Protein AF-J9EMZ3-F1 (afdb_monomer)

Nearest PDB structures (foldseek):
  4rfl-assembly2_D  TM=5.315E-01  e=2.109E+00  Methanocaldococcus jannaschii DSM 2661
  4rfl-assembly1_B  TM=5.191E-01  e=2.780E+00  Methanocaldococcus jannaschii DSM 2661
  4rgv-assembly1_A  TM=5.379E-01  e=4.206E+00  Methanocaldococcus jannaschii DSM 2661

Structure (mmCIF, N/CA/C/O backbone):
data_AF-J9EMZ3-F1
#
_entry.id   AF-J9EMZ3-F1
#
loop_
_atom_site.group_PDB
_atom_site.id
_atom_site.type_symbol
_atom_site.label_atom_id
_atom_site.label_alt_id
_atom_site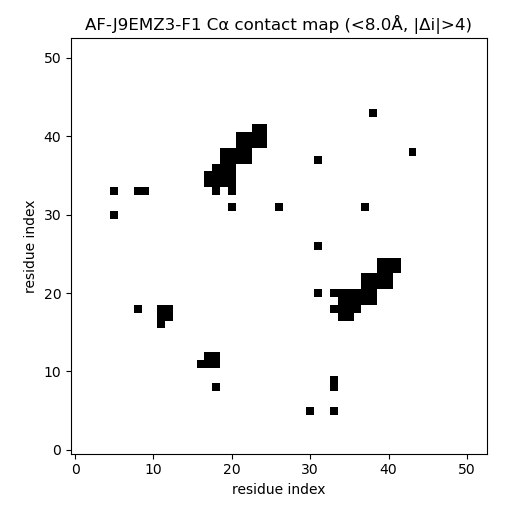.label_comp_id
_atom_site.label_asym_id
_atom_site.label_entity_id
_atom_site.label_seq_id
_atom_site.pdbx_PDB_ins_code
_atom_site.Cartn_x
_atom_site.Cartn_y
_atom_site.Cartn_z
_atom_site.occupancy
_atom_site.B_iso_or_equiv
_atom_site.auth_seq_id
_atom_site.auth_comp_id
_atom_site.auth_asym_id
_atom_site.auth_atom_id
_atom_site.pdbx_PDB_model_num
ATOM 1 N N . ALA A 1 1 ? -7.316 14.906 -8.355 1.00 45.16 1 ALA A N 1
ATOM 2 C CA . ALA A 1 1 ? -7.932 14.384 -7.120 1.00 45.16 1 ALA A CA 1
ATOM 3 C C . ALA A 1 1 ? -6.851 13.656 -6.331 1.00 45.16 1 ALA A C 1
ATOM 5 O O . ALA A 1 1 ? -6.225 12.774 -6.900 1.00 45.16 1 ALA A O 1
ATOM 6 N N . SER A 1 2 ? -6.571 14.060 -5.089 1.00 50.22 2 SER A N 1
ATOM 7 C CA . SER A 1 2 ? -5.680 13.297 -4.204 1.00 50.22 2 SER A CA 1
ATOM 8 C C . SER A 1 2 ? -6.523 12.206 -3.553 1.00 50.22 2 SER A C 1
ATOM 10 O O . SER A 1 2 ? -7.398 12.504 -2.740 1.00 50.22 2 SER A O 1
ATOM 12 N N . ALA A 1 3 ? -6.365 10.963 -3.997 1.00 60.66 3 ALA A N 1
ATOM 13 C CA . ALA A 1 3 ? -7.055 9.843 -3.380 1.00 60.66 3 ALA A CA 1
ATOM 14 C C . ALA A 1 3 ? -6.378 9.550 -2.033 1.00 60.66 3 ALA A C 1
ATOM 16 O O . ALA A 1 3 ? -5.260 9.046 -1.982 1.00 60.66 3 ALA A O 1
ATOM 17 N N . ALA A 1 4 ? -7.045 9.891 -0.930 1.00 73.38 4 ALA A N 1
ATOM 18 C CA . ALA A 1 4 ? -6.601 9.488 0.397 1.00 73.38 4 ALA A CA 1
ATOM 19 C C . ALA A 1 4 ? -6.921 7.997 0.581 1.00 73.38 4 ALA A C 1
ATOM 21 O O . ALA A 1 4 ? -8.022 7.631 0.989 1.00 73.38 4 ALA A O 1
ATOM 22 N N . TYR A 1 5 ? -5.970 7.126 0.244 1.00 80.25 5 TYR A N 1
ATOM 23 C CA . TYR A 1 5 ? -6.133 5.673 0.381 1.00 80.25 5 TYR A CA 1
ATOM 24 C C . TYR A 1 5 ? -6.156 5.210 1.847 1.00 80.25 5 TYR A C 1
ATOM 26 O O . TYR A 1 5 ? -6.740 4.173 2.157 1.00 80.25 5 TYR A O 1
ATOM 34 N N . GLY A 1 6 ? -5.593 6.002 2.765 1.00 86.44 6 GLY A N 1
ATOM 35 C CA . GLY A 1 6 ? -5.449 5.650 4.179 1.00 86.44 6 GLY A CA 1
ATOM 36 C C . GLY A 1 6 ? -6.741 5.197 4.874 1.00 86.44 6 GLY A C 1
ATOM 37 O O . GLY A 1 6 ? -6.747 4.111 5.458 1.00 86.44 6 GLY A O 1
ATOM 38 N N . PRO A 1 7 ? -7.859 5.947 4.794 1.00 90.75 7 PRO A N 1
ATOM 39 C CA . PRO A 1 7 ? -9.135 5.525 5.375 1.00 90.75 7 PRO A CA 1
ATOM 40 C C . PRO A 1 7 ? -9.661 4.187 4.838 1.00 90.75 7 PRO A C 1
ATOM 42 O O . PRO A 1 7 ? -10.166 3.372 5.611 1.00 90.75 7 PRO A O 1
ATOM 45 N N . VAL A 1 8 ? -9.527 3.937 3.532 1.00 90.38 8 VAL A N 1
ATOM 46 C CA . VAL A 1 8 ? -10.008 2.697 2.901 1.00 90.38 8 VAL A CA 1
ATOM 47 C C . VAL A 1 8 ? -9.151 1.511 3.332 1.00 90.38 8 VAL A C 1
ATOM 49 O O . VAL A 1 8 ? -9.690 0.511 3.807 1.00 90.38 8 VAL A O 1
ATOM 52 N N . LEU A 1 9 ? -7.827 1.642 3.243 1.00 91.56 9 LEU A N 1
ATOM 53 C CA . LEU A 1 9 ? -6.889 0.584 3.626 1.00 91.56 9 LEU A CA 1
ATOM 54 C C . LEU A 1 9 ? -6.992 0.255 5.122 1.00 91.56 9 LEU A C 1
ATOM 56 O O . LEU A 1 9 ? -7.027 -0.914 5.501 1.00 91.56 9 LEU A O 1
ATOM 60 N N . THR A 1 10 ? -7.176 1.276 5.968 1.00 91.50 10 THR A N 1
ATOM 61 C CA . THR A 1 10 ? -7.418 1.096 7.410 1.00 91.50 10 THR A CA 1
ATOM 62 C C . THR A 1 10 ? -8.692 0.296 7.674 1.00 91.50 10 THR A C 1
ATOM 64 O O . THR A 1 10 ? -8.711 -0.578 8.542 1.00 91.50 10 THR A O 1
ATOM 67 N N . LYS A 1 11 ? -9.775 0.579 6.938 1.00 94.19 11 LYS A N 1
ATOM 68 C CA . LYS A 1 11 ? -11.035 -0.159 7.085 1.00 94.19 11 LYS A CA 1
ATOM 69 C C . LYS A 1 11 ? -10.866 -1.627 6.694 1.00 94.19 11 LYS A C 1
ATOM 71 O O . LYS A 1 11 ? -11.329 -2.490 7.432 1.00 94.19 11 LYS A O 1
ATOM 76 N N . LEU A 1 12 ? -10.193 -1.905 5.577 1.00 93.62 12 LEU A N 1
ATOM 7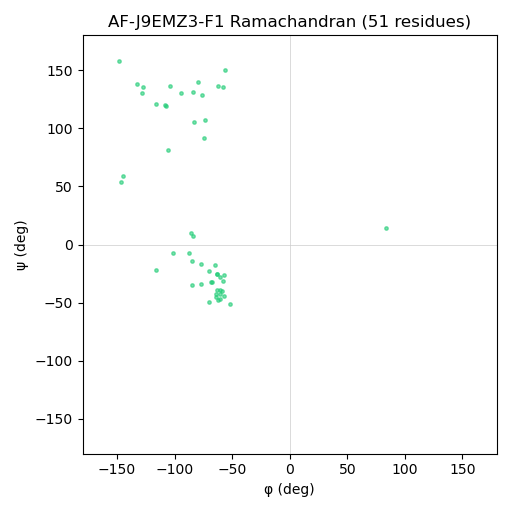7 C CA . LEU A 1 12 ? -9.945 -3.273 5.112 1.00 93.62 12 LEU A CA 1
ATOM 78 C C . LEU A 1 12 ? -9.100 -4.067 6.118 1.00 93.62 12 LEU A C 1
ATOM 80 O O . LEU A 1 12 ? -9.506 -5.157 6.520 1.00 93.62 12 LEU A O 1
ATOM 84 N N . SER A 1 13 ? -8.001 -3.484 6.605 1.00 93.19 13 SER A N 1
ATOM 85 C CA . SER A 1 13 ? -7.149 -4.101 7.631 1.00 93.19 13 SER A CA 1
ATOM 86 C C . SER A 1 13 ? -7.935 -4.431 8.910 1.00 93.19 13 SER A C 1
ATOM 88 O O . SER A 1 13 ? -7.871 -5.552 9.411 1.00 93.19 13 SER A O 1
ATOM 90 N N . ARG A 1 14 ? -8.787 -3.513 9.396 1.00 94.69 14 ARG A N 1
ATOM 91 C CA . ARG A 1 14 ? -9.662 -3.763 10.564 1.00 94.69 14 ARG A CA 1
ATOM 92 C C . ARG A 1 14 ? -10.691 -4.872 10.343 1.00 94.69 14 ARG A C 1
ATOM 94 O O . ARG A 1 14 ? -11.144 -5.474 11.311 1.00 94.69 14 ARG A O 1
ATOM 101 N N . CYS A 1 15 ? -11.067 -5.136 9.097 1.00 96.50 15 CYS A N 1
ATOM 102 C CA . CYS A 1 15 ? -11.922 -6.261 8.729 1.00 96.50 15 CYS A CA 1
ATOM 103 C C . CYS A 1 15 ? -11.139 -7.575 8.546 1.00 96.50 15 CYS A C 1
ATOM 105 O O . CYS A 1 15 ? -11.726 -8.556 8.097 1.00 96.50 15 CYS A O 1
ATOM 107 N N . GLY A 1 16 ? -9.844 -7.605 8.877 1.00 96.06 16 GLY A N 1
ATOM 108 C CA . GLY A 1 16 ? -9.000 -8.799 8.810 1.00 96.06 16 GLY A CA 1
ATOM 109 C C . GLY A 1 16 ? -8.414 -9.085 7.428 1.00 96.06 16 GLY A C 1
ATOM 110 O O . GLY A 1 16 ? -7.941 -10.192 7.192 1.00 96.06 16 GLY A O 1
ATOM 111 N N . TRP A 1 17 ? -8.453 -8.123 6.503 1.00 96.25 17 TRP A N 1
ATOM 112 C CA . TRP A 1 17 ? -7.841 -8.290 5.187 1.00 96.25 17 TRP A CA 1
ATOM 113 C C . TRP A 1 17 ? -6.335 -8.058 5.257 1.00 96.25 17 TRP A C 1
ATOM 115 O O . TRP A 1 17 ? -5.887 -7.103 5.889 1.00 96.25 17 TRP A O 1
ATOM 125 N N . HIS A 1 18 ? -5.579 -8.882 4.533 1.00 95.31 18 HIS A N 1
ATOM 126 C CA . HIS A 1 18 ? -4.172 -8.624 4.254 1.00 95.31 18 HIS A CA 1
ATOM 127 C C . HIS A 1 18 ? -4.030 -7.702 3.044 1.00 95.31 18 HIS A C 1
ATOM 129 O O . HIS A 1 18 ? -4.632 -7.942 1.994 1.00 95.31 18 HIS A O 1
ATOM 135 N N . ILE A 1 19 ? -3.224 -6.657 3.188 1.00 93.75 19 ILE A N 1
ATOM 136 C CA . ILE A 1 19 ? -3.028 -5.615 2.186 1.00 93.75 19 ILE A CA 1
ATOM 137 C C . ILE A 1 19 ? -1.647 -5.768 1.553 1.00 93.75 19 ILE A C 1
ATOM 139 O O . ILE A 1 19 ? -0.618 -5.651 2.217 1.00 93.75 19 ILE A O 1
ATOM 143 N N . GLN A 1 20 ? -1.629 -5.985 0.241 1.00 94.12 20 GLN A N 1
ATOM 144 C CA . GLN A 1 20 ? -0.417 -5.959 -0.568 1.00 94.12 20 GLN A CA 1
ATOM 145 C C . GLN A 1 20 ? -0.426 -4.703 -1.437 1.00 94.12 20 GLN A C 1
ATOM 147 O O . GLN A 1 20 ? -1.343 -4.508 -2.236 1.00 94.12 20 GLN A O 1
ATOM 152 N N . LEU A 1 21 ? 0.578 -3.844 -1.271 1.00 92.19 21 LEU A N 1
ATOM 153 C CA . LEU A 1 21 ? 0.714 -2.612 -2.041 1.00 92.19 21 LEU A CA 1
ATOM 154 C C . LEU A 1 21 ? 1.793 -2.76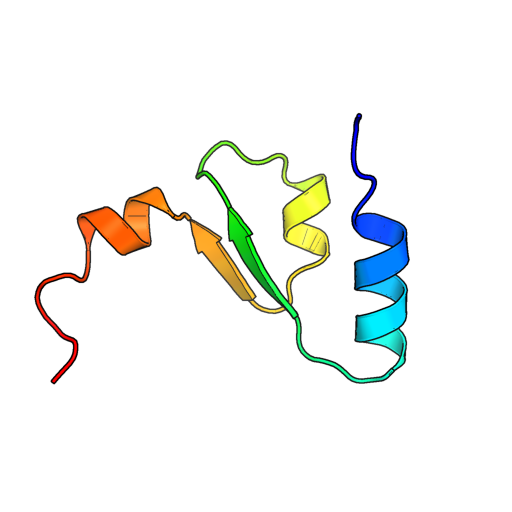1 -3.111 1.00 92.19 21 LEU A C 1
ATOM 156 O O . 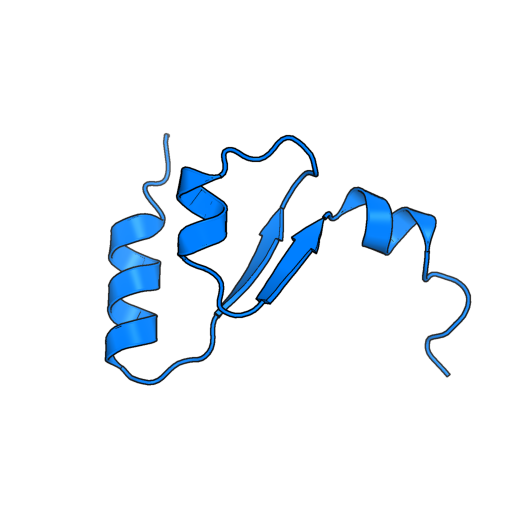LEU A 1 21 ? 2.886 -3.261 -2.847 1.00 92.19 21 LEU A O 1
ATOM 160 N N . PHE A 1 22 ? 1.472 -2.269 -4.303 1.00 91.94 22 PHE A N 1
ATOM 161 C CA . PHE A 1 22 ? 2.391 -2.099 -5.420 1.00 91.94 22 PHE A CA 1
ATOM 162 C C . PHE A 1 22 ? 2.479 -0.610 -5.699 1.00 91.94 22 PHE A C 1
ATOM 164 O O . PHE A 1 22 ? 1.457 0.040 -5.939 1.00 91.94 22 PHE A O 1
ATOM 171 N N . HIS A 1 23 ? 3.677 -0.057 -5.610 1.00 89.50 23 HIS A N 1
ATOM 172 C CA . HIS A 1 23 ? 3.867 1.381 -5.701 1.00 89.50 23 HIS A CA 1
ATOM 173 C C . HIS A 1 23 ? 5.219 1.712 -6.343 1.00 89.50 23 HIS A C 1
ATOM 175 O O . HIS A 1 23 ? 6.122 0.879 -6.305 1.00 89.50 23 HIS A O 1
ATOM 181 N N . PRO A 1 24 ? 5.399 2.910 -6.919 1.00 91.38 24 PRO A N 1
ATOM 182 C CA . PRO A 1 24 ? 6.715 3.359 -7.367 1.00 91.38 24 PRO A CA 1
ATOM 183 C C . PRO A 1 24 ? 7.748 3.332 -6.233 1.00 91.38 24 PRO A C 1
ATOM 185 O O . PRO A 1 24 ? 7.396 3.549 -5.065 1.00 91.38 24 PRO A O 1
ATOM 188 N N . GLU A 1 25 ? 9.022 3.115 -6.543 1.00 89.44 25 GLU A N 1
ATOM 189 C CA . GLU A 1 25 ? 10.105 3.039 -5.549 1.00 89.44 25 GLU A CA 1
ATOM 190 C C . GLU A 1 25 ? 10.253 4.343 -4.744 1.00 89.44 25 GLU A C 1
ATOM 192 O O . GLU A 1 25 ? 10.609 4.319 -3.566 1.00 89.44 25 GLU A O 1
ATOM 197 N N . ASN A 1 26 ? 9.883 5.482 -5.337 1.00 89.25 26 ASN A N 1
ATOM 198 C CA . ASN A 1 26 ? 9.907 6.798 -4.696 1.00 89.25 26 ASN A CA 1
ATOM 199 C C . ASN A 1 26 ? 8.645 7.134 -3.874 1.00 89.25 26 ASN A C 1
ATOM 201 O O . ASN A 1 26 ? 8.470 8.282 -3.458 1.00 89.25 26 ASN A O 1
ATOM 205 N N . THR A 1 27 ? 7.758 6.165 -3.636 1.00 87.88 27 THR A N 1
ATOM 206 C CA . THR A 1 27 ? 6.536 6.382 -2.850 1.00 87.88 27 THR A CA 1
ATOM 207 C C . THR A 1 27 ? 6.863 6.793 -1.416 1.00 87.88 27 THR A C 1
ATOM 209 O O . THR A 1 27 ? 7.727 6.211 -0.759 1.00 87.8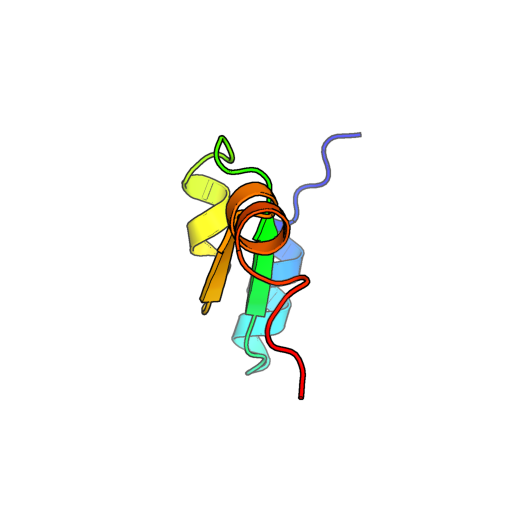8 27 THR A O 1
ATOM 212 N N . SER A 1 28 ? 6.139 7.793 -0.904 1.00 86.00 28 SER A N 1
ATOM 213 C CA . SER A 1 28 ? 6.282 8.252 0.480 1.00 86.00 28 SER A CA 1
ATOM 214 C C . SER A 1 28 ? 6.029 7.108 1.466 1.00 86.00 28 SER A C 1
ATOM 216 O O . SER A 1 28 ? 5.054 6.359 1.349 1.00 86.00 28 SER A O 1
ATOM 218 N N . ARG A 1 29 ? 6.896 6.998 2.482 1.00 82.19 29 ARG A N 1
ATOM 219 C CA . ARG A 1 29 ? 6.811 5.957 3.521 1.00 82.19 29 ARG A CA 1
ATOM 220 C C . ARG A 1 29 ? 5.475 5.958 4.261 1.00 82.19 29 ARG A C 1
ATOM 222 O O . ARG A 1 29 ? 5.050 4.905 4.722 1.00 82.19 29 ARG A O 1
ATOM 229 N N . GLU A 1 30 ? 4.794 7.102 4.323 1.00 84.38 30 GLU A N 1
ATOM 230 C CA . GLU A 1 30 ? 3.465 7.214 4.932 1.00 84.38 30 GLU A CA 1
ATOM 231 C C . GLU A 1 30 ? 2.431 6.277 4.286 1.00 84.38 30 GLU A C 1
ATOM 233 O O . GLU A 1 30 ? 1.555 5.768 4.980 1.00 84.38 30 GLU A O 1
ATOM 238 N N . TYR A 1 31 ? 2.569 5.983 2.987 1.00 80.94 31 TYR A N 1
ATOM 239 C CA . TYR A 1 31 ? 1.682 5.062 2.275 1.00 80.94 31 TYR A CA 1
ATOM 240 C C . TYR A 1 31 ? 2.103 3.601 2.437 1.00 80.94 31 TYR A C 1
ATOM 242 O O . TYR A 1 31 ? 1.240 2.732 2.551 1.00 80.94 31 TYR A O 1
ATOM 250 N N . ALA A 1 32 ? 3.409 3.331 2.513 1.00 84.56 32 ALA A N 1
ATOM 251 C CA . ALA A 1 32 ? 3.934 1.979 2.717 1.00 84.56 32 ALA A CA 1
ATOM 252 C C . ALA A 1 32 ? 3.504 1.379 4.070 1.00 84.56 32 ALA A C 1
ATOM 254 O O . ALA A 1 32 ? 3.385 0.162 4.202 1.00 84.56 32 ALA A O 1
ATOM 255 N N . HIS A 1 33 ? 3.207 2.220 5.067 1.00 87.12 33 HIS A N 1
ATOM 256 C CA . HIS A 1 33 ? 2.696 1.777 6.368 1.00 87.12 33 HIS A CA 1
ATOM 257 C C . HIS A 1 33 ? 1.315 1.111 6.315 1.00 87.12 33 HIS A C 1
ATOM 259 O O . HIS A 1 33 ? 0.946 0.431 7.269 1.00 87.12 33 HIS A O 1
ATOM 265 N N . TYR A 1 34 ? 0.550 1.286 5.234 1.00 88.06 34 TYR A N 1
ATOM 266 C CA . TYR A 1 34 ? -0.751 0.632 5.088 1.00 88.06 34 TYR A CA 1
ATOM 267 C C . TYR A 1 34 ? -0.669 -0.791 4.520 1.00 88.06 34 TYR A C 1
ATOM 269 O O . TYR A 1 34 ? -1.668 -1.506 4.565 1.00 88.06 34 TYR A O 1
ATOM 277 N N . GLY A 1 35 ? 0.472 -1.191 3.952 1.00 90.56 35 GLY A N 1
ATOM 278 C CA . GLY A 1 35 ? 0.666 -2.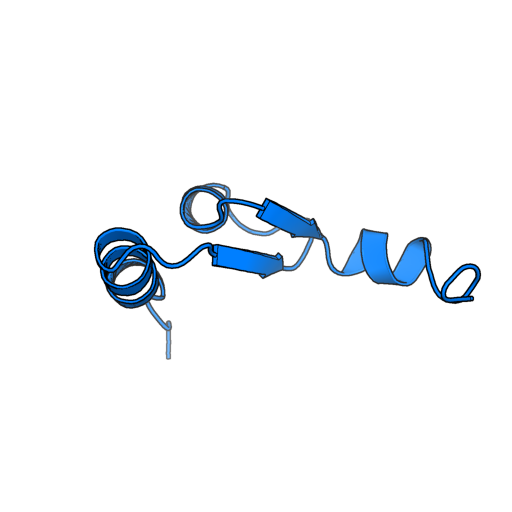517 3.375 1.00 90.56 35 GLY A CA 1
ATOM 279 C C . GLY A 1 35 ? 1.295 -3.480 4.374 1.00 90.56 35 GLY A C 1
ATOM 280 O O . GLY A 1 35 ? 2.344 -3.184 4.941 1.00 90.56 35 GLY A O 1
ATOM 281 N N . ASP A 1 36 ? 0.708 -4.665 4.524 1.00 93.06 36 ASP A N 1
ATOM 282 C CA . ASP A 1 36 ? 1.361 -5.798 5.190 1.00 93.06 36 ASP A CA 1
ATOM 283 C C . ASP A 1 36 ? 2.552 -6.302 4.360 1.00 93.06 36 ASP A C 1
ATOM 285 O O . ASP A 1 36 ? 3.557 -6.778 4.892 1.00 93.06 36 ASP A O 1
ATOM 289 N N . ARG A 1 37 ? 2.444 -6.186 3.029 1.00 92.25 37 ARG A N 1
ATOM 290 C CA . ARG A 1 37 ? 3.532 -6.408 2.070 1.00 92.25 37 ARG A CA 1
ATOM 291 C C . ARG A 1 37 ? 3.575 -5.264 1.069 1.00 92.25 37 ARG A C 1
ATOM 293 O O . ARG A 1 37 ? 2.538 -4.851 0.558 1.00 92.25 37 ARG A O 1
ATOM 300 N N . ASN A 1 38 ? 4.776 -4.798 0.753 1.00 91.62 38 ASN A N 1
ATOM 301 C CA . ASN A 1 38 ? 4.997 -3.678 -0.154 1.00 91.62 38 ASN A CA 1
ATOM 302 C C . ASN A 1 38 ? 5.995 -4.084 -1.236 1.00 91.62 38 ASN A C 1
ATOM 304 O O . ASN A 1 38 ? 7.021 -4.694 -0.930 1.00 91.62 38 ASN A O 1
ATOM 308 N N . TRP A 1 39 ? 5.689 -3.731 -2.479 1.00 91.56 39 TRP A N 1
ATOM 309 C CA . TRP A 1 39 ? 6.500 -4.034 -3.651 1.00 91.56 39 TRP A CA 1
ATOM 310 C C . TRP A 1 39 ? 6.745 -2.758 -4.438 1.00 91.56 39 TRP A C 1
ATOM 312 O O . TRP A 1 39 ? 5.796 -2.034 -4.755 1.00 91.56 39 TRP A O 1
ATOM 322 N N . SER A 1 40 ? 8.009 -2.501 -4.779 1.00 91.31 40 SER A N 1
ATOM 323 C CA . SER A 1 40 ? 8.301 -1.496 -5.792 1.00 91.31 40 SER A CA 1
ATOM 324 C C . SER A 1 40 ? 7.993 -2.067 -7.169 1.00 91.31 40 SER A C 1
ATOM 326 O O . SER A 1 40 ? 8.426 -3.170 -7.512 1.00 91.31 40 SER A O 1
ATOM 328 N N . VAL A 1 41 ? 7.218 -1.318 -7.949 1.00 90.88 41 VAL A N 1
ATOM 329 C CA . VAL A 1 41 ? 6.839 -1.713 -9.311 1.00 90.88 41 VAL A CA 1
ATOM 330 C C . VAL A 1 41 ? 8.084 -1.866 -10.178 1.00 90.88 41 VAL A C 1
ATOM 332 O O . VAL A 1 41 ? 8.188 -2.822 -10.932 1.00 90.88 41 VAL A O 1
ATOM 335 N N . GLU A 1 42 ? 9.061 -0.985 -10.012 1.00 89.81 42 GLU A N 1
ATOM 336 C CA . GLU A 1 42 ? 10.321 -1.000 -10.747 1.00 89.81 42 GLU A CA 1
ATOM 337 C C . GLU A 1 42 ? 11.088 -2.297 -10.495 1.00 89.81 42 GLU A C 1
ATOM 339 O O . GLU A 1 42 ? 11.448 -2.968 -11.447 1.00 89.81 42 GLU A O 1
ATOM 344 N N . ARG A 1 43 ? 11.228 -2.749 -9.241 1.00 83.50 43 ARG A N 1
ATOM 345 C CA . ARG A 1 43 ? 11.924 -4.021 -8.961 1.00 83.50 43 ARG A CA 1
ATOM 346 C C . ARG A 1 43 ? 11.159 -5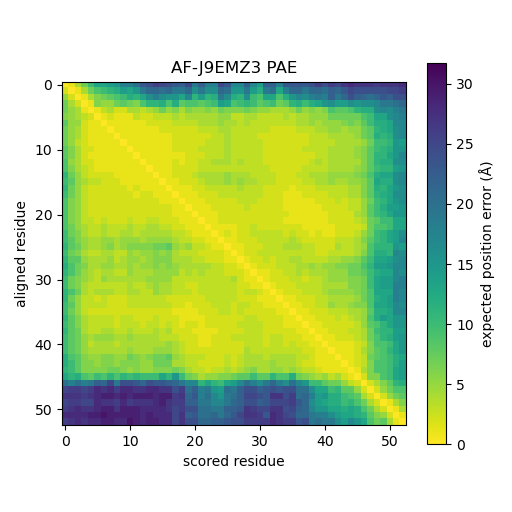.241 -9.453 1.00 83.50 43 ARG A C 1
ATOM 348 O O . ARG A 1 43 ? 11.786 -6.229 -9.814 1.00 83.50 43 ARG A O 1
ATOM 355 N N . LEU A 1 44 ? 9.827 -5.187 -9.443 1.00 85.56 44 LEU A N 1
ATOM 356 C CA . LEU A 1 44 ? 9.005 -6.254 -10.011 1.00 85.56 44 LEU A CA 1
ATOM 357 C C . LEU A 1 44 ? 9.236 -6.362 -11.526 1.00 85.56 44 LEU A C 1
ATOM 359 O O . LEU A 1 44 ? 9.382 -7.460 -12.056 1.00 85.56 44 LEU A O 1
ATOM 363 N N . LEU A 1 45 ? 9.303 -5.219 -12.209 1.00 84.38 45 LEU A N 1
ATOM 364 C CA . LEU A 1 45 ? 9.503 -5.146 -13.655 1.00 84.38 45 LEU A CA 1
ATOM 365 C C . LEU A 1 45 ? 10.959 -5.408 -14.071 1.00 84.38 45 LEU A C 1
ATOM 367 O O . LEU A 1 45 ? 11.180 -6.026 -15.108 1.00 84.38 45 LEU A O 1
ATOM 371 N N . ASP A 1 46 ? 11.929 -4.996 -13.255 1.00 82.31 46 ASP A N 1
ATOM 372 C CA . ASP A 1 46 ? 13.363 -5.209 -13.483 1.00 82.31 46 ASP A CA 1
ATOM 373 C C . ASP A 1 46 ? 13.804 -6.649 -13.149 1.00 82.31 46 ASP A C 1
ATOM 375 O O . ASP A 1 46 ? 14.890 -7.065 -13.552 1.00 82.31 46 ASP A O 1
ATOM 379 N N . GLY A 1 47 ? 12.988 -7.408 -12.402 1.00 66.75 47 GLY A N 1
ATOM 380 C CA . GLY A 1 47 ? 13.359 -8.708 -11.831 1.00 66.75 47 GLY A CA 1
ATOM 381 C C . GLY A 1 47 ? 12.595 -9.950 -12.313 1.00 66.75 47 GLY A C 1
ATOM 382 O O . GLY A 1 47 ? 13.140 -11.041 -12.170 1.00 66.75 47 GLY A O 1
ATOM 383 N N . GLU A 1 48 ? 11.376 -9.862 -12.874 1.00 58.31 48 GL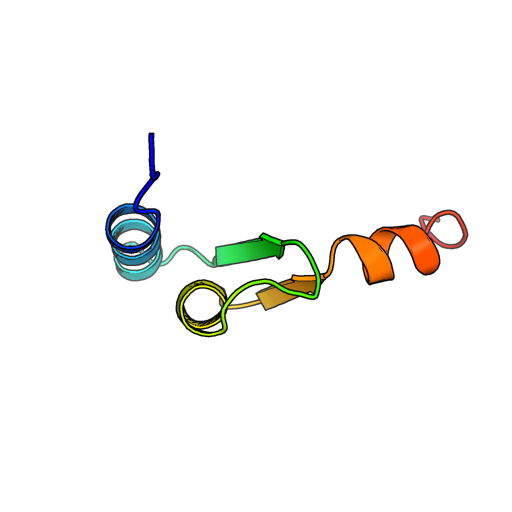U A N 1
ATOM 384 C CA . GLU A 1 48 ? 10.550 -11.066 -13.143 1.00 58.31 48 GLU A CA 1
ATOM 385 C C . GLU A 1 48 ? 9.682 -11.018 -14.425 1.00 58.31 48 GLU A C 1
ATOM 387 O O . GLU A 1 48 ? 8.474 -11.244 -14.392 1.00 58.31 48 GLU A O 1
ATOM 392 N N . ILE A 1 49 ? 10.298 -10.848 -15.603 1.00 51.66 49 ILE A N 1
ATOM 393 C CA . ILE A 1 49 ? 9.798 -11.548 -16.813 1.00 51.66 49 ILE A CA 1
ATOM 394 C C . ILE A 1 49 ? 10.441 -12.949 -16.940 1.00 51.66 49 ILE A C 1
ATOM 396 O O . ILE A 1 49 ? 9.997 -13.762 -17.744 1.00 51.66 49 ILE A O 1
ATOM 400 N N . GLU A 1 50 ? 11.427 -13.300 -16.103 1.00 51.12 50 GLU A N 1
ATOM 401 C CA . GLU A 1 50 ? 12.191 -14.548 -16.274 1.00 51.12 50 GLU A CA 1
ATOM 402 C C . GLU A 1 50 ? 11.807 -15.734 -15.368 1.00 51.12 50 GLU A C 1
ATOM 404 O O . GLU A 1 50 ? 12.295 -16.826 -15.634 1.00 51.12 50 GLU A O 1
ATOM 409 N N . ASN A 1 51 ? 10.929 -15.618 -14.357 1.00 49.72 51 ASN A N 1
ATOM 410 C CA . ASN A 1 51 ? 10.606 -16.762 -13.473 1.00 49.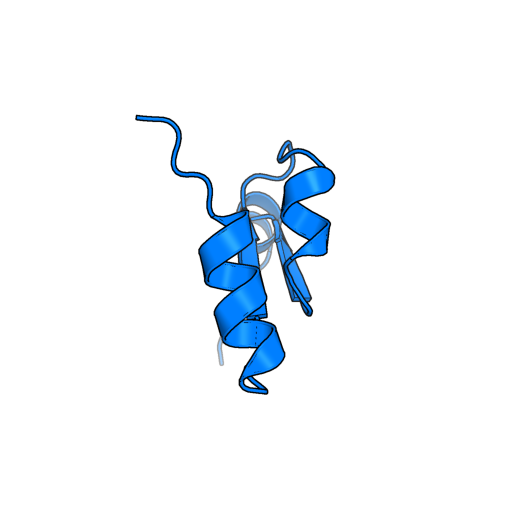72 51 ASN A CA 1
ATOM 411 C C . ASN A 1 51 ? 9.154 -16.805 -12.957 1.00 49.72 51 ASN A C 1
ATOM 413 O O . ASN A 1 51 ? 8.909 -16.954 -11.763 1.00 49.72 51 ASN A O 1
ATOM 417 N N . ILE A 1 52 ? 8.175 -16.752 -13.861 1.00 47.16 52 ILE A N 1
ATOM 418 C CA . ILE A 1 52 ? 6.842 -17.313 -13.583 1.00 47.16 52 ILE A CA 1
ATOM 419 C C . ILE A 1 52 ? 6.731 -18.619 -14.383 1.00 47.16 52 ILE A C 1
ATOM 421 O O . ILE A 1 52 ? 6.194 -18.626 -15.488 1.00 47.16 52 ILE A O 1
ATOM 425 N N . ASN A 1 53 ? 7.304 -19.699 -13.842 1.00 39.78 53 ASN A N 1
ATOM 426 C CA . ASN A 1 53 ? 7.082 -21.092 -14.256 1.00 39.78 53 ASN A CA 1
ATOM 427 C C . ASN A 1 53 ? 6.776 -21.933 -13.017 1.00 39.78 53 ASN A C 1
ATOM 429 O O . ASN A 1 53 ? 7.597 -21.888 -12.073 1.00 39.78 53 ASN A O 1
#

Organism: Wuchereria bancrofti (NCBI:txid6293)

Sequence (53 aa):
ASAAYGPVLTKLSRCGWHIQLFHPENTSREYAHYGDRNWSVERLLDGEIENIN

Mean predicted aligned error: 7.2 Å

Foldseek 3Di:
DPPPCPVVLVVCVVVVDAAEEEEAPPDDVVVVVSHPHYHHPVCCVVPPVPDPD

pLDDT: mean 82.34, std 15.6, range [39.78, 96.5]

Solvent-accessible surface area (backbone atoms only — not comparable to full-atom values): 3471 Å² total; per-residue (Å²): 133,89,80,75,55,63,69,58,46,52,50,43,45,76,71,71,48,86,40,75,41,76,40,60,76,86,56,59,68,82,62,56,72,64,28,84,40,74,42,39,48,60,59,51,66,78,66,56,88,82,72,90,127

Secondary structure (DSSP, 8-state):
-----HHHHHHHHHTT---EEEE-TT--HHHHTT-SEEEEHHHHHHH-SS---

Radius of gyration: 13.11 Å; Cα contacts (8 Å, |Δi|>4): 45; chains: 1; bounding box: 25×36×27 Å